Protein AF-A0A101E8N9-F1 (afdb_monomer_lite)

Secondary structure (DSSP, 8-state):
-EEEEGGG--TTPBPSS-EE-TTT--EEE-TTPBPPHHHHHHHHHHSSSEEEE--TT----HHHHHHHHHHHHHHHHHHHHH-

pLDDT: mean 78.32, std 10.41, range [49.44, 93.44]

Foldseek 3Di:
DDKDFLVVDDAQDQAQFFKAQLPPRDGLGGHRDGDDPVSSVVCCVRHVTIIDTDDPPDDDHPVVVVVVVVVVVVVVVVVVVPD

Radius of gyration: 16.47 Å; chains: 1; bounding box: 45×19×41 Å

Sequence (83 aa):
MKRIEAEELRPGMKLALPIRCPMSYKILLNAGTVLTAGQIERIKNLSPKEIFISTSKYSYHPAKMLFFEAVEALDKVYSDFFG

Structure (mmCIF, N/CA/C/O backbone):
data_AF-A0A101E8N9-F1
#
_entry.id   AF-A0A101E8N9-F1
#
loop_
_atom_site.group_PDB
_atom_site.id
_atom_site.type_symbol
_atom_site.label_atom_id
_atom_site.label_alt_id
_atom_site.label_comp_id
_atom_site.label_asym_id
_atom_site.label_entity_id
_atom_site.label_seq_id
_atom_site.pdbx_PDB_ins_code
_atom_site.Cartn_x
_atom_site.Cartn_y
_atom_site.Cartn_z
_atom_site.occupancy
_atom_site.B_iso_or_equiv
_atom_site.auth_seq_id
_atom_site.auth_comp_id
_atom_site.auth_asym_id
_atom_site.auth_atom_id
_atom_site.pdbx_PDB_model_num
ATOM 1 N N . MET A 1 1 ? -0.721 8.334 -8.411 1.00 67.06 1 MET A N 1
ATOM 2 C CA . MET A 1 1 ? -0.639 7.900 -7.030 1.00 67.06 1 MET A CA 1
ATOM 3 C C . MET A 1 1 ? -1.271 9.011 -6.275 1.00 67.06 1 MET A C 1
ATOM 5 O O . MET A 1 1 ? -0.898 10.159 -6.494 1.00 67.06 1 MET A O 1
ATOM 9 N N . LYS A 1 2 ? -2.296 8.677 -5.509 1.00 67.50 2 LYS A N 1
ATOM 10 C CA . LYS A 1 2 ? -3.006 9.655 -4.703 1.00 67.50 2 LYS A CA 1
ATOM 11 C C . LYS A 1 2 ? -2.546 9.466 -3.263 1.00 67.50 2 LYS A C 1
ATO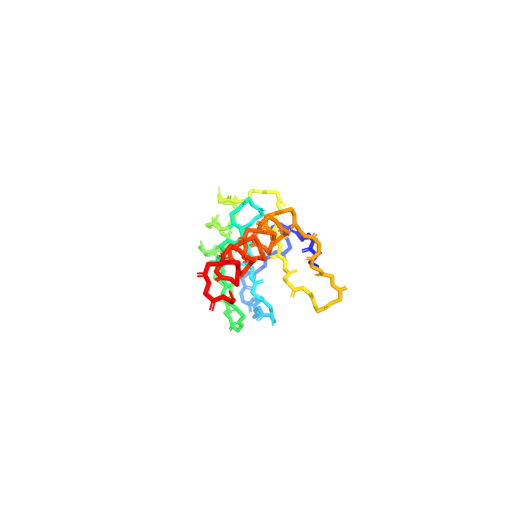M 13 O O . LYS A 1 2 ? -2.495 8.325 -2.797 1.00 67.50 2 LYS A O 1
ATOM 18 N N . ARG A 1 3 ? -2.159 10.566 -2.616 1.00 72.62 3 ARG A N 1
ATOM 19 C CA . ARG A 1 3 ? -2.018 10.625 -1.158 1.00 72.62 3 ARG A CA 1
ATOM 20 C C . ARG A 1 3 ? -3.418 10.616 -0.583 1.00 72.62 3 ARG A C 1
ATOM 22 O O . ARG A 1 3 ? -4.255 11.393 -1.038 1.00 72.62 3 ARG A O 1
ATOM 29 N N . ILE A 1 4 ? -3.666 9.699 0.333 1.00 75.31 4 ILE A N 1
ATOM 30 C CA . ILE A 1 4 ? -4.916 9.637 1.078 1.00 75.31 4 ILE A CA 1
ATOM 31 C C . ILE A 1 4 ? -4.556 9.650 2.554 1.00 75.31 4 ILE A C 1
ATOM 33 O O . ILE A 1 4 ? -3.568 9.030 2.957 1.00 75.31 4 ILE A O 1
ATOM 37 N N . GLU A 1 5 ? -5.329 10.378 3.345 1.00 76.50 5 GLU A N 1
ATOM 38 C CA . GLU A 1 5 ? -5.159 10.387 4.789 1.00 76.50 5 GLU A CA 1
ATOM 39 C C . GLU A 1 5 ? -5.530 9.012 5.350 1.00 76.50 5 GLU A C 1
ATOM 41 O O . GLU A 1 5 ? -6.554 8.422 4.995 1.00 76.50 5 GLU A O 1
ATOM 46 N N . ALA A 1 6 ? -4.692 8.474 6.240 1.00 71.44 6 ALA A N 1
ATOM 47 C CA . ALA A 1 6 ? -4.948 7.169 6.859 1.00 71.44 6 ALA A CA 1
ATOM 48 C C . ALA A 1 6 ? -6.248 7.159 7.697 1.00 71.44 6 ALA A C 1
ATOM 50 O O . ALA A 1 6 ? -6.770 6.098 8.049 1.00 71.44 6 ALA A O 1
ATOM 51 N N . GLU A 1 7 ? -6.772 8.342 8.013 1.00 74.50 7 GLU A N 1
ATOM 52 C CA . GLU A 1 7 ? -8.016 8.595 8.739 1.00 74.50 7 GLU A CA 1
ATOM 53 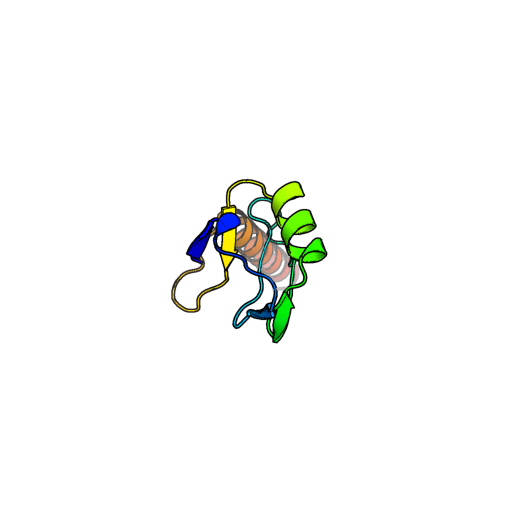C C . GLU A 1 7 ? -9.273 8.283 7.919 1.00 74.50 7 GLU A C 1
ATOM 55 O O . GLU A 1 7 ? -10.296 7.917 8.499 1.00 74.50 7 GLU A O 1
ATOM 60 N N . GLU A 1 8 ? -9.192 8.314 6.585 1.00 80.00 8 GLU A N 1
ATOM 61 C CA . GLU A 1 8 ? -10.314 7.964 5.703 1.00 80.00 8 GLU A CA 1
ATOM 62 C C . GLU A 1 8 ? -10.622 6.453 5.692 1.00 80.00 8 GLU A C 1
ATOM 64 O O . GLU A 1 8 ? -11.683 6.031 5.222 1.00 80.00 8 GLU A O 1
ATOM 69 N N . LEU A 1 9 ? -9.718 5.617 6.219 1.00 83.88 9 LEU A N 1
ATOM 70 C CA . LEU A 1 9 ? -9.897 4.168 6.276 1.00 83.88 9 LEU A CA 1
ATOM 71 C C . LEU A 1 9 ? -10.917 3.768 7.349 1.00 83.88 9 LEU A C 1
ATOM 73 O O . LEU A 1 9 ? -10.747 4.061 8.534 1.00 83.88 9 LEU A O 1
ATOM 77 N N . ARG A 1 10 ? -11.936 3.004 6.944 1.00 86.88 10 ARG A N 1
ATOM 78 C CA . ARG A 1 10 ? -12.975 2.470 7.835 1.00 86.88 10 ARG A CA 1
ATOM 79 C C . ARG A 1 10 ? -13.029 0.941 7.784 1.00 86.88 10 ARG A C 1
ATOM 81 O O . ARG A 1 10 ? -12.822 0.360 6.713 1.00 86.88 10 ARG A O 1
ATOM 88 N N . PRO A 1 11 ? -13.329 0.268 8.910 1.00 91.88 11 PRO A N 1
ATOM 89 C CA . PRO A 1 11 ? -13.565 -1.171 8.911 1.00 91.88 11 PRO A CA 1
ATOM 90 C C . PRO A 1 11 ? -14.684 -1.555 7.934 1.00 91.88 11 PRO A C 1
ATOM 92 O O . PRO A 1 11 ? -15.652 -0.816 7.766 1.00 91.88 11 PRO A O 1
ATOM 95 N N . GLY A 1 12 ? -14.547 -2.705 7.278 1.00 91.25 12 GLY A N 1
ATOM 96 C CA . GLY A 1 12 ? -15.512 -3.211 6.297 1.00 91.25 12 GLY A CA 1
ATOM 97 C C . GLY A 1 12 ? -15.339 -2.660 4.878 1.00 91.25 12 GLY A C 1
ATOM 98 O O . GLY A 1 12 ? -15.935 -3.199 3.946 1.00 91.25 12 GLY A O 1
ATOM 99 N N . MET A 1 13 ? -14.494 -1.646 4.662 1.00 90.38 13 MET A N 1
ATOM 100 C CA . MET A 1 13 ? -14.186 -1.179 3.308 1.00 90.38 13 MET A CA 1
ATOM 101 C C . MET A 1 13 ? -13.415 -2.245 2.531 1.00 90.38 13 MET A C 1
ATOM 103 O O . MET A 1 13 ? -12.403 -2.762 3.005 1.00 90.38 13 MET A O 1
ATOM 107 N N . LYS A 1 14 ? -13.854 -2.527 1.302 1.00 90.50 14 LYS A N 1
ATOM 108 C CA . LYS A 1 14 ? -13.106 -3.357 0.359 1.00 90.50 14 LYS A CA 1
ATOM 109 C C . LYS A 1 14 ? -12.198 -2.476 -0.489 1.00 90.50 14 LYS A C 1
ATOM 111 O O . LYS A 1 14 ? -12.668 -1.593 -1.206 1.00 90.50 14 LYS A O 1
ATOM 116 N N . LEU A 1 15 ? -10.896 -2.721 -0.421 1.00 86.88 15 LEU A N 1
ATOM 117 C CA . LEU A 1 15 ? -9.916 -1.958 -1.180 1.00 86.88 15 LEU A CA 1
ATOM 118 C C . LEU A 1 15 ? -10.061 -2.234 -2.678 1.00 86.88 15 LEU A C 1
ATOM 120 O O . LEU A 1 15 ? -9.872 -3.361 -3.127 1.00 86.88 15 LEU A O 1
ATOM 124 N N . ALA A 1 16 ? -10.336 -1.202 -3.472 1.00 83.88 16 ALA A N 1
ATOM 125 C CA . ALA A 1 16 ? -10.302 -1.312 -4.932 1.00 83.88 16 ALA A CA 1
ATOM 126 C C . ALA A 1 16 ? -8.863 -1.383 -5.476 1.00 83.88 16 ALA A C 1
ATOM 128 O O . ALA A 1 16 ? -8.617 -1.920 -6.551 1.00 83.88 16 ALA A O 1
ATOM 129 N N . LEU A 1 17 ? -7.905 -0.832 -4.728 1.00 84.00 17 LEU A N 1
ATOM 130 C CA . LEU A 1 17 ? -6.508 -0.670 -5.115 1.00 84.00 17 LEU A CA 1
ATOM 131 C C . LEU A 1 17 ? -5.603 -0.977 -3.912 1.00 84.00 17 LEU A C 1
ATOM 133 O O . LEU A 1 17 ? -6.034 -0.795 -2.772 1.00 84.00 17 LEU A O 1
ATOM 137 N N . PRO A 1 18 ? -4.356 -1.423 -4.134 1.00 85.69 18 PRO A N 1
ATOM 138 C CA . PRO A 1 18 ? -3.443 -1.718 -3.039 1.00 85.69 18 PRO A CA 1
ATOM 139 C C . PRO A 1 18 ? -3.027 -0.441 -2.296 1.00 85.69 18 PRO A C 1
ATOM 141 O O . PRO A 1 18 ? -2.798 0.605 -2.915 1.00 85.69 18 PRO A O 1
ATOM 144 N N . ILE A 1 19 ? -2.865 -0.565 -0.978 1.00 85.69 19 ILE A N 1
ATOM 145 C CA . ILE A 1 19 ? -2.302 0.472 -0.108 1.00 85.69 19 ILE A CA 1
ATOM 146 C C . ILE A 1 19 ? -0.801 0.233 0.023 1.00 85.69 19 ILE A C 1
ATOM 148 O O . ILE A 1 19 ? -0.358 -0.881 0.324 1.00 85.69 19 ILE A O 1
ATOM 152 N N . ARG A 1 20 ? -0.011 1.288 -0.175 1.00 84.25 20 ARG A N 1
ATOM 153 C CA . ARG A 1 20 ? 1.451 1.246 -0.085 1.00 84.25 20 ARG A CA 1
ATOM 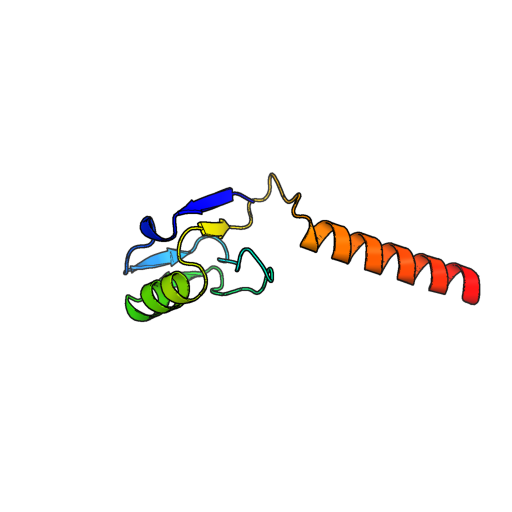154 C C . ARG A 1 20 ? 1.981 2.207 0.970 1.00 84.25 20 ARG A C 1
ATOM 156 O O . ARG A 1 20 ? 1.437 3.294 1.170 1.00 84.25 20 ARG A O 1
ATOM 163 N N . CYS A 1 21 ? 3.079 1.800 1.599 1.00 79.81 21 CYS A N 1
ATOM 164 C CA . CYS A 1 21 ? 3.839 2.640 2.516 1.00 79.81 21 CYS A CA 1
ATOM 165 C C . CYS A 1 21 ? 4.473 3.813 1.748 1.00 79.81 21 CYS A C 1
ATOM 167 O O . CYS A 1 21 ? 5.149 3.560 0.745 1.00 79.81 21 CYS A O 1
ATOM 169 N N . PRO A 1 22 ? 4.324 5.064 2.218 1.00 71.12 22 PRO A N 1
ATOM 170 C CA . PRO A 1 22 ? 4.926 6.214 1.562 1.00 71.12 22 PRO A CA 1
ATOM 171 C C . PRO A 1 22 ? 6.440 6.174 1.441 1.00 71.12 22 PRO A C 1
ATOM 173 O O . PRO A 1 22 ? 6.982 6.545 0.408 1.00 71.12 22 PRO A O 1
ATOM 176 N N . MET A 1 23 ? 7.121 5.677 2.470 1.00 72.62 23 MET A N 1
ATOM 177 C CA . MET A 1 23 ? 8.581 5.697 2.492 1.00 72.62 23 MET A CA 1
ATOM 178 C C . MET A 1 23 ? 9.200 4.544 1.700 1.00 72.62 23 MET A C 1
ATOM 180 O O . MET A 1 23 ? 10.150 4.745 0.953 1.00 72.62 23 MET A O 1
ATOM 184 N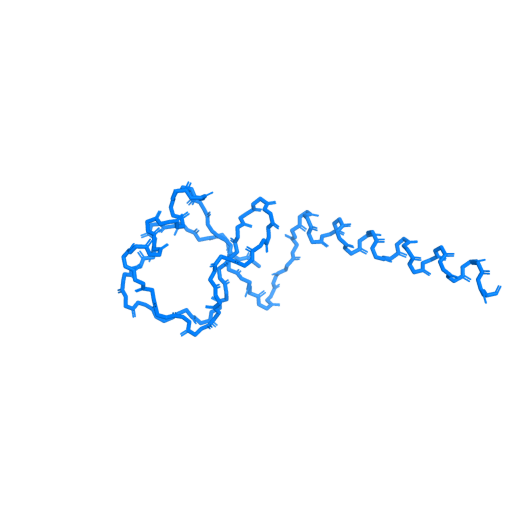 N . SER A 1 24 ? 8.668 3.328 1.855 1.00 74.00 24 SER A N 1
ATOM 185 C CA . SER A 1 24 ? 9.295 2.112 1.309 1.00 74.00 24 SER A CA 1
ATOM 186 C C . SER A 1 24 ? 8.631 1.565 0.048 1.00 74.00 24 SER A C 1
ATOM 188 O O . SER A 1 24 ? 9.131 0.611 -0.540 1.00 74.00 24 SER A O 1
ATOM 190 N N . TYR A 1 25 ? 7.466 2.092 -0.336 1.00 72.31 25 TYR A N 1
ATOM 191 C CA . TYR A 1 25 ? 6.635 1.587 -1.432 1.00 72.31 25 TYR A CA 1
ATOM 192 C C . TYR A 1 25 ? 6.156 0.131 -1.302 1.00 72.31 25 TYR A C 1
ATOM 194 O O . TYR A 1 25 ? 5.450 -0.381 -2.183 1.00 72.31 25 TYR A O 1
ATOM 202 N N . LYS A 1 26 ? 6.482 -0.529 -0.183 1.00 79.94 26 LYS A N 1
ATOM 203 C CA . LYS A 1 26 ? 6.008 -1.870 0.135 1.00 79.94 26 LYS A CA 1
ATOM 204 C C . LYS A 1 26 ? 4.490 -1.870 0.189 1.00 79.94 26 LYS A C 1
ATOM 206 O O . LYS A 1 26 ? 3.864 -0.934 0.697 1.00 79.94 26 LYS A O 1
ATOM 211 N N . ILE A 1 27 ? 3.912 -2.928 -0.364 1.00 83.12 27 ILE A N 1
ATOM 212 C CA . ILE A 1 27 ? 2.478 -3.166 -0.276 1.00 83.12 27 ILE A CA 1
ATOM 213 C C . ILE A 1 27 ? 2.172 -3.472 1.187 1.00 83.12 27 ILE A C 1
ATOM 215 O O . ILE A 1 27 ? 2.698 -4.432 1.742 1.00 83.12 27 ILE A O 1
ATOM 219 N N . LEU A 1 28 ? 1.356 -2.622 1.804 1.00 86.06 28 LEU A N 1
ATOM 220 C CA . LEU A 1 28 ? 0.859 -2.834 3.159 1.00 86.06 28 LEU A CA 1
ATOM 221 C C . LEU A 1 28 ? -0.398 -3.701 3.122 1.00 86.06 28 LEU A C 1
ATOM 223 O O . LEU A 1 28 ? -0.535 -4.609 3.933 1.00 86.06 28 LEU A O 1
ATOM 227 N N . LEU A 1 29 ? -1.286 -3.447 2.153 1.00 89.00 29 LEU A N 1
ATOM 228 C CA . LEU A 1 29 ? -2.479 -4.250 1.893 1.00 89.00 29 LEU A CA 1
ATOM 229 C C . LEU A 1 29 ? -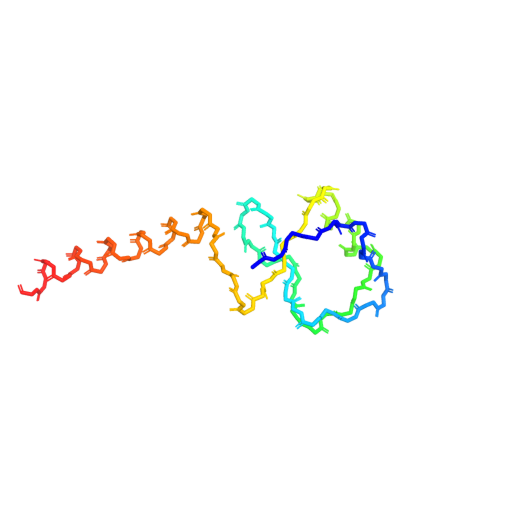2.741 -4.364 0.391 1.00 89.00 29 LEU A C 1
ATOM 231 O O . LEU A 1 29 ? -2.587 -3.397 -0.359 1.00 89.00 29 LEU A O 1
ATOM 235 N N . ASN A 1 30 ? -3.180 -5.546 -0.035 1.00 87.62 30 ASN A N 1
ATOM 236 C CA . ASN A 1 30 ? -3.521 -5.826 -1.426 1.00 87.62 30 ASN A CA 1
ATOM 237 C C . ASN A 1 30 ? -4.917 -5.306 -1.790 1.00 87.62 30 ASN A C 1
ATOM 239 O O . ASN A 1 30 ? -5.793 -5.168 -0.931 1.00 87.62 30 ASN A O 1
ATOM 243 N N . ALA A 1 31 ? -5.143 -5.084 -3.086 1.00 86.81 31 ALA A N 1
ATOM 244 C CA . ALA A 1 31 ? -6.491 -4.883 -3.609 1.00 86.81 31 ALA A CA 1
ATOM 245 C C . ALA A 1 31 ? -7.386 -6.092 -3.281 1.00 86.81 31 ALA A C 1
ATOM 247 O O . ALA A 1 31 ? -6.914 -7.219 -3.149 1.00 86.81 31 ALA A O 1
ATOM 248 N N . GLY A 1 32 ? -8.682 -5.848 -3.120 1.00 86.06 32 GLY A N 1
ATOM 249 C CA . GLY A 1 32 ? -9.677 -6.847 -2.741 1.00 86.06 32 GLY A CA 1
ATOM 250 C C . GLY A 1 32 ? -9.753 -7.141 -1.241 1.00 86.06 32 GLY A C 1
ATOM 251 O O . GLY A 1 32 ? -10.744 -7.731 -0.813 1.00 86.06 32 GLY A O 1
ATOM 252 N N . THR A 1 33 ? -8.775 -6.696 -0.443 1.00 90.31 33 THR A N 1
ATOM 253 C CA . THR A 1 33 ? -8.790 -6.857 1.019 1.00 90.31 33 THR A CA 1
ATOM 254 C C . THR A 1 33 ? -9.955 -6.084 1.631 1.00 90.31 33 THR A C 1
ATOM 256 O O . THR A 1 33 ? -10.156 -4.910 1.317 1.00 90.31 33 THR A O 1
ATOM 259 N N . VAL A 1 34 ? -10.698 -6.735 2.526 1.00 93.31 34 VAL A N 1
ATOM 260 C CA . VAL A 1 34 ? -11.685 -6.083 3.392 1.00 93.31 34 VAL A CA 1
ATOM 261 C C . VAL A 1 34 ? -10.974 -5.631 4.661 1.00 93.31 34 VAL A C 1
ATOM 263 O O . VAL A 1 34 ? -10.375 -6.451 5.355 1.00 93.31 34 VAL A O 1
ATOM 266 N N . LEU A 1 35 ? -11.011 -4.331 4.944 1.00 91.12 35 LEU A N 1
ATOM 267 C CA . LEU A 1 35 ? -10.292 -3.742 6.068 1.00 91.12 35 LEU A CA 1
ATOM 268 C C . LEU A 1 35 ? -10.876 -4.183 7.409 1.00 91.12 35 LEU A C 1
ATOM 270 O O . LEU A 1 35 ? -12.067 -4.006 7.671 1.00 91.12 35 LEU A O 1
ATOM 274 N N . THR A 1 36 ? -10.014 -4.671 8.296 1.00 93.44 36 THR A N 1
ATOM 275 C CA . THR A 1 36 ? -10.339 -4.870 9.713 1.00 93.44 36 THR A CA 1
ATOM 276 C C . THR A 1 36 ? -9.822 -3.706 10.561 1.00 93.44 36 THR A C 1
ATOM 278 O O . THR A 1 36 ? -8.886 -3.006 10.171 1.00 93.44 36 THR A O 1
ATOM 281 N N . ALA A 1 37 ? -10.396 -3.506 11.752 1.00 91.25 37 ALA A N 1
ATOM 282 C CA . ALA A 1 37 ? -9.940 -2.461 12.675 1.00 91.25 37 ALA A CA 1
ATOM 283 C C . ALA A 1 37 ? -8.442 -2.597 13.019 1.00 91.25 37 ALA A C 1
ATOM 285 O O . ALA A 1 37 ? -7.703 -1.619 12.935 1.00 91.25 37 ALA A O 1
ATOM 286 N N . GLY A 1 38 ? -7.966 -3.821 13.283 1.00 91.00 38 GLY A N 1
ATOM 287 C CA . GLY A 1 38 ? -6.552 -4.070 13.589 1.00 91.00 38 GLY A CA 1
ATOM 288 C C . GLY A 1 38 ? -5.602 -3.822 12.409 1.00 91.00 38 GLY A C 1
ATOM 289 O O . GLY A 1 38 ? -4.454 -3.426 12.606 1.00 91.00 38 GLY A O 1
ATOM 290 N N . GLN A 1 39 ? -6.058 -4.009 11.165 1.00 89.38 39 GLN A N 1
ATOM 291 C CA . GLN A 1 39 ? -5.268 -3.645 9.981 1.00 89.38 39 GLN A CA 1
ATOM 292 C C . GLN A 1 39 ? -5.141 -2.127 9.829 1.00 89.38 39 GLN A C 1
ATOM 294 O O . GLN A 1 39 ? -4.060 -1.637 9.506 1.00 89.38 39 GLN A O 1
ATOM 299 N N . ILE A 1 40 ? -6.226 -1.391 10.081 1.00 88.38 40 ILE A N 1
ATOM 300 C CA . ILE A 1 40 ? -6.232 0.075 10.030 1.00 88.38 40 ILE A CA 1
ATOM 301 C C . ILE A 1 40 ? -5.293 0.638 11.096 1.00 88.38 40 ILE A C 1
ATOM 303 O O . ILE A 1 40 ? -4.471 1.497 10.790 1.00 88.38 40 ILE A O 1
ATOM 307 N N . GLU A 1 41 ? -5.360 0.117 12.319 1.00 88.12 41 GLU A N 1
ATOM 308 C CA . GLU A 1 41 ? -4.477 0.527 13.412 1.00 88.12 41 GLU A CA 1
ATOM 309 C C . GLU A 1 41 ? -3.001 0.262 13.080 1.00 88.12 41 GLU A C 1
ATOM 311 O O . GLU A 1 41 ? -2.161 1.151 13.215 1.00 88.12 41 GLU A O 1
AT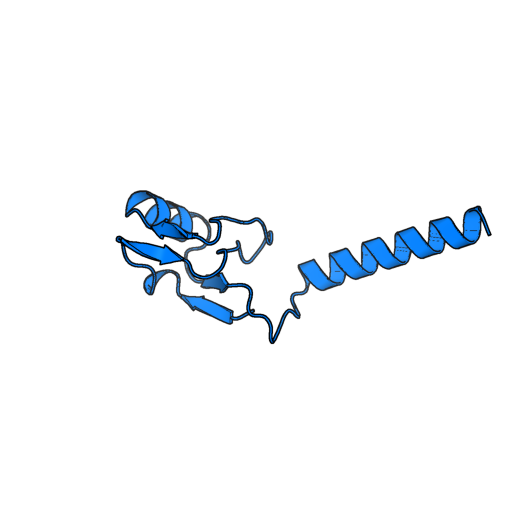OM 316 N N . ARG A 1 42 ? -2.678 -0.917 12.528 1.00 87.12 42 ARG A N 1
ATOM 317 C CA . ARG A 1 42 ? -1.321 -1.222 12.044 1.00 87.12 42 ARG A CA 1
ATOM 318 C C . ARG A 1 42 ? -0.846 -0.256 10.962 1.00 87.12 42 ARG A C 1
ATOM 320 O O . ARG A 1 42 ? 0.305 0.169 11.004 1.00 87.12 42 ARG A O 1
ATOM 327 N N . ILE A 1 43 ? -1.704 0.092 10.003 1.00 84.81 43 ILE A N 1
ATOM 328 C CA . ILE A 1 43 ? -1.365 1.069 8.961 1.00 84.81 43 ILE A CA 1
ATOM 329 C C . ILE A 1 43 ? -1.095 2.439 9.577 1.00 84.81 43 ILE A C 1
ATOM 331 O O . ILE A 1 43 ? -0.086 3.048 9.235 1.00 84.81 43 ILE A O 1
ATOM 335 N N . LYS A 1 44 ? -1.947 2.895 10.501 1.00 82.75 44 LYS A N 1
ATOM 336 C CA . LYS A 1 44 ? -1.764 4.171 11.203 1.00 82.75 44 LYS A CA 1
ATOM 337 C C . LYS A 1 44 ? -0.479 4.180 12.036 1.00 82.75 44 LYS A C 1
ATOM 339 O O . LYS A 1 44 ? 0.233 5.171 12.032 1.00 82.75 44 LYS A O 1
ATOM 344 N N . ASN A 1 45 ? -0.100 3.068 12.659 1.00 84.25 45 ASN A N 1
ATOM 345 C CA . ASN A 1 45 ? 1.172 2.989 13.383 1.00 84.25 45 ASN A CA 1
ATOM 346 C C . ASN A 1 45 ? 2.394 3.029 12.448 1.00 84.25 45 ASN A C 1
ATOM 348 O O . ASN A 1 45 ? 3.416 3.615 12.793 1.00 84.25 45 ASN A O 1
ATOM 352 N N . LEU A 1 46 ? 2.302 2.423 11.259 1.00 79.69 46 LEU A N 1
ATOM 353 C CA . LEU A 1 46 ? 3.394 2.404 10.275 1.00 79.69 46 LEU A CA 1
ATOM 354 C C . LEU A 1 46 ? 3.503 3.700 9.463 1.00 79.69 46 LEU A C 1
ATOM 356 O O . LEU A 1 46 ? 4.589 4.057 9.011 1.00 79.69 46 LEU A O 1
ATOM 360 N N . SER A 1 47 ? 2.378 4.366 9.222 1.00 75.19 47 SER A N 1
ATOM 361 C CA . SER A 1 47 ? 2.286 5.582 8.424 1.00 75.19 47 SER A CA 1
ATOM 362 C C . SER A 1 47 ? 1.161 6.474 8.969 1.00 75.19 47 SER A C 1
ATOM 364 O O . SER A 1 47 ? 0.045 6.457 8.448 1.00 75.19 47 SER A O 1
ATOM 366 N N . PRO A 1 48 ? 1.435 7.244 10.037 1.00 67.06 48 PRO A N 1
ATOM 367 C CA . PRO A 1 48 ? 0.401 7.898 10.844 1.00 67.06 48 PRO A CA 1
ATOM 368 C C . PRO A 1 48 ? -0.350 9.024 10.149 1.00 67.06 48 PRO A C 1
ATOM 370 O O . PRO A 1 48 ? -1.446 9.358 10.578 1.00 67.06 48 PRO A O 1
ATOM 373 N N . LYS A 1 49 ? 0.216 9.603 9.086 1.00 68.31 49 LYS A N 1
ATOM 374 C CA . LYS A 1 49 ? -0.392 10.744 8.390 1.00 68.31 49 LYS A CA 1
ATOM 375 C C . LYS A 1 49 ? -0.970 10.360 7.033 1.00 68.31 49 LYS A C 1
ATOM 377 O O . LYS A 1 49 ? -2.125 10.641 6.742 1.00 68.31 49 LYS A O 1
ATOM 382 N N . GLU A 1 50 ? -0.186 9.680 6.202 1.00 74.62 50 GLU A N 1
ATOM 383 C CA . GLU A 1 50 ? -0.529 9.484 4.792 1.00 74.62 50 GLU A CA 1
ATOM 384 C C . GLU A 1 50 ? -0.339 8.033 4.356 1.00 74.62 50 GLU A C 1
ATOM 386 O O . GLU A 1 50 ? 0.559 7.332 4.821 1.00 74.62 50 GLU A O 1
ATOM 391 N N . ILE A 1 51 ? -1.145 7.597 3.396 1.00 75.94 51 ILE A N 1
ATOM 392 C CA . ILE A 1 51 ? -0.955 6.356 2.648 1.00 75.94 51 ILE A CA 1
ATOM 393 C C . ILE A 1 51 ? -1.003 6.636 1.144 1.00 75.94 51 ILE A C 1
ATOM 395 O O . ILE A 1 51 ? -1.669 7.570 0.690 1.00 75.94 51 ILE A O 1
ATOM 399 N N . PHE A 1 52 ? -0.315 5.814 0.346 1.00 74.44 52 PHE A N 1
ATOM 400 C CA . PHE A 1 52 ? -0.410 5.904 -1.111 1.00 74.44 52 PHE A CA 1
ATOM 401 C C . PHE A 1 52 ? -1.323 4.838 -1.685 1.00 74.44 52 PHE A C 1
ATOM 403 O O . PHE A 1 52 ? -1.164 3.646 -1.410 1.00 74.44 52 PHE A O 1
ATOM 410 N N . ILE A 1 53 ? -2.198 5.274 -2.588 1.00 71.88 53 ILE A N 1
ATOM 411 C CA . ILE A 1 53 ? -2.974 4.383 -3.443 1.00 71.88 53 ILE A CA 1
ATOM 412 C C . ILE A 1 53 ? -2.510 4.548 -4.892 1.00 71.88 53 ILE A C 1
ATOM 414 O O . ILE A 1 53 ? -2.383 5.663 -5.420 1.00 71.88 53 ILE A O 1
ATOM 418 N N . SER A 1 54 ? -2.214 3.420 -5.538 1.00 64.62 54 SER A N 1
ATOM 419 C CA . SER A 1 54 ? -1.729 3.397 -6.917 1.00 64.62 54 SER A CA 1
ATOM 420 C C . SER A 1 54 ? -2.870 3.659 -7.897 1.00 64.62 54 SER A C 1
ATOM 422 O O . SER A 1 54 ? -3.689 2.781 -8.132 1.00 64.62 54 SER A O 1
ATOM 424 N N . THR A 1 55 ? -2.917 4.854 -8.485 1.00 61.34 55 THR A N 1
ATOM 425 C CA . THR A 1 55 ? -3.883 5.222 -9.531 1.00 61.34 55 THR A CA 1
ATOM 426 C C . THR A 1 55 ? -3.251 5.095 -10.917 1.00 61.34 55 THR A C 1
ATOM 428 O O . THR A 1 55 ? -2.066 5.381 -11.074 1.00 61.34 55 THR A O 1
ATOM 431 N N . SER A 1 56 ? -4.032 4.710 -11.931 1.00 56.09 56 SER A N 1
ATOM 432 C CA . SER A 1 56 ? -3.560 4.521 -13.316 1.00 56.09 56 SER A CA 1
ATOM 433 C C . SER A 1 56 ? -3.016 5.797 -13.968 1.00 56.09 56 SER A C 1
ATOM 435 O O . SER A 1 56 ? -2.135 5.724 -14.813 1.00 56.09 56 SER A O 1
ATOM 437 N N . LYS A 1 57 ? -3.509 6.974 -13.559 1.00 51.69 57 LYS A N 1
ATOM 438 C CA . LYS A 1 57 ? -3.162 8.258 -14.190 1.00 51.69 57 LYS A CA 1
ATOM 439 C C . LYS A 1 57 ? -1.868 8.911 -13.704 1.00 51.69 57 LYS A C 1
ATOM 441 O O . LYS A 1 57 ? -1.405 9.839 -14.348 1.00 51.69 57 LYS A O 1
ATOM 446 N N . TYR A 1 58 ? -1.284 8.480 -12.587 1.00 49.44 58 TYR A N 1
ATOM 447 C CA . TYR A 1 58 ? -0.078 9.122 -12.059 1.00 49.44 58 TYR A CA 1
ATOM 448 C C . TYR A 1 58 ? 0.794 8.079 -11.369 1.00 49.44 58 TYR A C 1
ATOM 450 O O . TYR A 1 58 ? 0.317 7.337 -10.520 1.00 49.44 58 TYR A O 1
ATOM 458 N N . SER A 1 59 ? 2.090 8.029 -11.632 1.00 53.12 59 SER A N 1
ATOM 459 C CA . SER A 1 59 ? 3.012 7.327 -10.733 1.00 53.12 59 SER A CA 1
ATOM 460 C C . SER A 1 59 ? 4.397 7.953 -10.760 1.00 53.12 59 SER A C 1
ATOM 462 O O . SER A 1 59 ? 5.378 7.248 -10.943 1.00 53.12 59 SER A O 1
ATOM 464 N N . TYR A 1 60 ? 4.470 9.270 -10.574 1.00 56.25 60 TYR A N 1
ATOM 465 C CA . TYR A 1 60 ? 5.729 9.939 -10.262 1.00 56.25 60 TYR A CA 1
ATOM 466 C C . TYR A 1 60 ? 5.961 9.836 -8.756 1.00 56.25 60 TYR A C 1
ATOM 468 O O . TYR A 1 60 ? 5.322 10.530 -7.969 1.00 56.25 60 TYR A O 1
ATOM 476 N N . HIS A 1 61 ? 6.813 8.899 -8.347 1.00 63.69 61 HIS A N 1
ATOM 477 C CA . HIS A 1 61 ? 7.296 8.806 -6.972 1.00 63.69 61 HIS A CA 1
ATOM 478 C C . HIS A 1 61 ? 8.814 8.645 -7.002 1.00 63.69 61 HIS A C 1
ATOM 480 O O . HIS A 1 61 ? 9.278 7.783 -7.750 1.00 63.69 61 HIS A O 1
ATOM 486 N N . PRO A 1 62 ? 9.577 9.392 -6.182 1.00 63.84 62 PRO A N 1
ATOM 487 C CA . PRO A 1 62 ? 11.039 9.375 -6.220 1.00 63.84 62 PRO A CA 1
ATOM 488 C C . PRO A 1 62 ? 11.627 7.966 -6.108 1.00 63.84 62 PRO A C 1
ATOM 490 O O . PRO A 1 62 ? 12.455 7.592 -6.915 1.00 63.84 62 PRO A O 1
ATOM 493 N N . ALA A 1 63 ? 11.120 7.119 -5.205 1.00 66.00 63 ALA A N 1
ATOM 494 C CA . ALA A 1 63 ? 11.599 5.733 -5.091 1.00 66.00 63 ALA A CA 1
ATOM 495 C C . ALA A 1 63 ? 11.287 4.848 -6.318 1.00 66.00 63 ALA A C 1
ATOM 497 O O . ALA A 1 63 ? 12.030 3.919 -6.610 1.00 66.00 63 ALA A O 1
ATOM 498 N N . LYS A 1 64 ? 10.189 5.124 -7.039 1.00 68.62 64 LYS A N 1
ATOM 499 C CA . LYS A 1 64 ? 9.848 4.405 -8.277 1.00 68.62 64 LYS A CA 1
ATOM 500 C C . LYS A 1 64 ? 10.740 4.878 -9.428 1.00 68.62 64 LYS A C 1
ATOM 502 O O . LYS A 1 64 ? 11.180 4.051 -10.211 1.00 68.62 64 LYS A O 1
ATOM 507 N N . MET A 1 65 ? 11.018 6.183 -9.482 1.00 72.88 65 MET A N 1
ATOM 508 C CA . MET A 1 65 ? 11.985 6.784 -10.406 1.00 72.88 65 MET A CA 1
ATOM 509 C C . MET A 1 65 ? 13.380 6.205 -10.171 1.00 72.88 65 MET A C 1
ATOM 511 O O . MET A 1 65 ? 13.930 5.623 -11.087 1.00 72.88 65 MET A O 1
ATOM 515 N N . LEU A 1 66 ? 13.872 6.223 -8.928 1.00 73.50 66 LEU A N 1
ATOM 516 C CA . LEU A 1 66 ? 15.168 5.648 -8.549 1.00 73.50 66 LEU A CA 1
ATOM 517 C C . LEU A 1 66 ? 15.278 4.161 -8.905 1.00 73.50 66 LEU A C 1
ATOM 519 O O . LEU A 1 66 ? 16.327 3.709 -9.347 1.00 73.50 66 LEU A O 1
ATOM 523 N N . PHE A 1 67 ? 14.203 3.387 -8.722 1.00 74.81 67 PHE A N 1
ATOM 524 C CA . PHE A 1 67 ? 14.179 1.989 -9.145 1.00 74.81 67 PHE A CA 1
ATOM 525 C C . PHE A 1 67 ? 14.283 1.852 -10.668 1.00 74.81 67 PHE A C 1
ATOM 527 O O . PHE A 1 67 ? 15.085 1.057 -11.141 1.00 74.81 67 PHE A O 1
ATOM 534 N N . PHE A 1 68 ? 13.493 2.612 -11.433 1.00 78.00 68 PHE A N 1
ATOM 535 C CA . PHE A 1 68 ? 13.561 2.564 -12.894 1.00 78.00 68 PHE A CA 1
ATOM 536 C C . PHE A 1 68 ? 14.913 3.033 -13.424 1.00 78.00 68 PHE A C 1
ATOM 538 O O . PHE A 1 68 ? 15.484 2.351 -14.261 1.00 78.00 68 PHE A O 1
ATOM 545 N N . GLU A 1 69 ? 15.458 4.118 -12.878 1.00 82.19 69 GLU A N 1
ATOM 546 C CA . GLU A 1 69 ? 16.797 4.616 -13.203 1.00 82.19 69 GLU A CA 1
ATOM 547 C C . GLU A 1 69 ? 17.869 3.555 -12.912 1.00 82.19 69 GLU A C 1
ATOM 549 O O . GLU A 1 69 ? 18.762 3.340 -13.726 1.00 82.19 69 GLU A O 1
ATOM 554 N N . ALA A 1 70 ? 17.768 2.839 -11.785 1.00 80.62 70 ALA A N 1
ATOM 555 C CA . ALA A 1 70 ? 18.691 1.753 -11.457 1.00 80.62 70 ALA A CA 1
ATOM 556 C C . ALA A 1 70 ? 18.569 0.557 -12.418 1.00 80.62 70 ALA A C 1
ATOM 558 O O . ALA A 1 70 ? 19.584 -0.037 -12.780 1.00 80.62 70 ALA A O 1
ATOM 559 N N . VAL A 1 71 ? 17.348 0.204 -12.834 1.00 80.00 71 VAL A N 1
ATOM 560 C CA . VAL A 1 71 ? 17.105 -0.864 -13.817 1.00 80.00 71 VAL A CA 1
ATOM 561 C C . VAL A 1 71 ? 17.643 -0.469 -15.192 1.00 80.00 71 VAL A C 1
ATOM 563 O O . VAL A 1 71 ? 18.390 -1.240 -15.782 1.00 80.00 71 VAL A O 1
ATOM 566 N N . GLU A 1 72 ? 17.349 0.741 -15.671 1.00 85.25 72 GLU A N 1
ATOM 567 C CA . GLU A 1 72 ? 17.873 1.249 -16.947 1.00 85.25 72 GLU A CA 1
ATOM 568 C C . GLU A 1 72 ? 19.406 1.314 -16.949 1.00 85.25 72 GLU A C 1
ATOM 570 O O . GLU A 1 72 ? 20.046 0.948 -17.936 1.00 85.25 72 GLU A O 1
ATOM 575 N N . ALA A 1 73 ? 20.015 1.732 -15.835 1.00 83.75 73 ALA A N 1
ATOM 576 C CA . ALA A 1 73 ? 21.467 1.738 -15.693 1.00 83.75 73 ALA A CA 1
ATOM 577 C C . ALA A 1 73 ? 22.062 0.321 -15.777 1.00 83.75 73 ALA A C 1
ATOM 579 O O . ALA A 1 73 ? 23.088 0.129 -16.429 1.00 83.75 73 ALA A O 1
ATOM 580 N N . LEU A 1 74 ? 21.419 -0.671 -15.152 1.00 79.62 74 LEU A N 1
ATOM 581 C CA . LEU A 1 74 ? 21.836 -2.075 -15.221 1.00 79.62 74 LEU A CA 1
ATOM 582 C C . LEU A 1 74 ? 21.695 -2.654 -16.632 1.00 79.62 74 LEU A C 1
ATOM 584 O O . LEU A 1 74 ? 22.637 -3.282 -17.114 1.00 79.62 74 LEU A O 1
ATOM 588 N N . ASP A 1 75 ? 20.569 -2.409 -17.303 1.00 83.25 75 ASP A N 1
ATOM 589 C CA . ASP A 1 75 ? 20.334 -2.873 -18.676 1.00 83.25 75 ASP A CA 1
ATOM 590 C C . ASP A 1 75 ? 21.360 -2.281 -19.649 1.00 83.25 75 ASP A C 1
ATOM 592 O O . ASP A 1 75 ? 21.853 -2.977 -20.543 1.00 83.25 75 ASP A O 1
ATOM 596 N N . LYS A 1 76 ? 21.744 -1.015 -19.443 1.00 86.25 76 LYS A N 1
ATOM 597 C CA . LYS A 1 76 ? 22.808 -0.377 -20.219 1.00 86.25 76 LYS A CA 1
ATOM 598 C C . LYS A 1 76 ? 24.162 -1.047 -19.988 1.00 86.25 76 LYS A C 1
ATOM 600 O O . LYS A 1 76 ? 24.814 -1.415 -20.957 1.00 86.25 76 LYS A O 1
ATOM 605 N N . VAL A 1 77 ? 24.562 -1.253 -18.730 1.00 84.94 77 VAL A N 1
ATOM 606 C CA . VAL A 1 77 ? 25.824 -1.943 -18.403 1.00 84.94 77 VAL A CA 1
ATOM 607 C C . VAL A 1 77 ? 25.852 -3.342 -19.014 1.00 84.94 77 VAL A C 1
ATOM 609 O O . VAL A 1 77 ? 26.873 -3.754 -19.553 1.00 84.94 77 VAL A O 1
ATOM 612 N N . TYR A 1 78 ? 24.735 -4.066 -18.960 1.00 83.75 78 TYR A N 1
ATOM 613 C CA . TYR A 1 78 ? 24.635 -5.393 -19.554 1.00 83.75 78 TYR A CA 1
ATOM 614 C C . TYR A 1 78 ? 24.785 -5.343 -21.082 1.00 83.75 78 TYR A C 1
ATOM 616 O O . TYR A 1 78 ? 25.547 -6.117 -21.654 1.00 83.75 78 TYR A O 1
ATOM 624 N N . SER A 1 79 ? 24.116 -4.395 -21.738 1.00 83.81 79 SER A N 1
ATOM 625 C CA . SER A 1 79 ? 24.220 -4.201 -23.190 1.00 83.81 79 SER A CA 1
ATOM 626 C C . SER A 1 79 ? 25.639 -3.817 -23.622 1.00 83.81 79 SER A C 1
ATOM 628 O O . SER A 1 79 ? 26.127 -4.351 -24.608 1.00 83.81 79 SER A O 1
ATOM 630 N N . ASP A 1 80 ? 26.325 -2.961 -22.859 1.00 83.56 80 ASP A N 1
ATOM 631 C CA . ASP A 1 80 ? 27.707 -2.547 -23.137 1.00 83.56 80 ASP A CA 1
ATOM 632 C C . ASP A 1 80 ? 28.722 -3.695 -22.929 1.00 83.56 80 ASP A C 1
ATOM 634 O O . ASP A 1 80 ? 29.794 -3.692 -23.530 1.00 83.56 80 ASP A O 1
ATOM 638 N N . PHE A 1 81 ? 28.410 -4.676 -22.072 1.00 78.50 81 PHE A N 1
ATOM 639 C CA . PHE A 1 81 ? 29.280 -5.830 -21.804 1.00 78.50 81 PHE A CA 1
ATOM 640 C C . PHE A 1 81 ? 29.099 -6.995 -22.786 1.00 78.50 81 PHE A C 1
ATOM 642 O O . PHE A 1 81 ? 30.039 -7.766 -22.983 1.00 78.50 81 PHE A O 1
ATOM 649 N N . PHE A 1 82 ? 27.898 -7.169 -23.341 1.00 72.44 82 PHE A N 1
ATOM 650 C CA . PHE A 1 82 ? 27.536 -8.335 -24.161 1.00 72.44 82 PHE A CA 1
ATOM 651 C C . PHE A 1 82 ? 27.141 -7.990 -25.608 1.00 72.44 82 PHE A C 1
ATOM 653 O O . PHE A 1 82 ? 26.793 -8.902 -26.361 1.00 72.44 82 PHE A O 1
ATOM 660 N N . GLY A 1 83 ? 27.163 -6.706 -25.978 1.00 57.62 83 GLY A N 1
ATOM 661 C CA . GLY A 1 83 ? 26.858 -6.183 -27.316 1.00 57.62 83 GLY A CA 1
ATOM 662 C C . GLY A 1 83 ? 28.082 -5.923 -28.182 1.00 57.62 83 GLY A C 1
ATOM 663 O O . GLY A 1 83 ? 29.177 -5.682 -27.630 1.00 57.62 83 GLY A O 1
#